Protein AF-A0A7V8WF85-F1 (afdb_monomer)

Structure (mmCIF, N/CA/C/O backbone):
data_AF-A0A7V8WF85-F1
#
_entry.id   AF-A0A7V8WF85-F1
#
loop_
_atom_site.group_PDB
_atom_site.id
_atom_site.type_symbol
_atom_site.label_atom_id
_atom_site.label_alt_id
_atom_site.label_comp_id
_atom_site.label_asym_id
_atom_site.label_entity_id
_atom_site.label_seq_id
_atom_site.pdbx_PDB_ins_code
_atom_site.Cartn_x
_atom_site.Cartn_y
_atom_site.Cartn_z
_atom_site.occupancy
_atom_site.B_iso_or_equiv
_atom_site.auth_seq_id
_atom_site.auth_comp_id
_atom_site.auth_asym_id
_atom_site.auth_atom_id
_atom_site.pdbx_PDB_model_num
ATOM 1 N N . LEU A 1 1 ? -1.877 -4.998 14.022 1.00 93.62 1 LEU A N 1
ATOM 2 C CA . LEU A 1 1 ? -3.095 -4.240 14.390 1.00 93.62 1 LEU A CA 1
ATOM 3 C C . LEU A 1 1 ? -3.853 -4.954 15.500 1.00 93.62 1 LEU A C 1
ATOM 5 O O . LEU A 1 1 ? -3.988 -4.364 16.558 1.00 93.62 1 LEU A O 1
ATOM 9 N N . GLU A 1 2 ? -4.219 -6.228 15.330 1.00 97.44 2 GLU A N 1
ATOM 10 C CA . GLU A 1 2 ? -4.839 -7.025 16.409 1.00 97.44 2 GLU A CA 1
ATOM 11 C C . GLU A 1 2 ? -3.951 -7.126 17.662 1.00 97.44 2 GLU A C 1
ATOM 13 O O . GLU A 1 2 ? -4.403 -6.824 18.757 1.00 97.44 2 GLU A O 1
ATOM 18 N N . GLN A 1 3 ? -2.650 -7.414 17.504 1.00 98.19 3 GLN A N 1
ATOM 19 C CA . GLN A 1 3 ? -1.682 -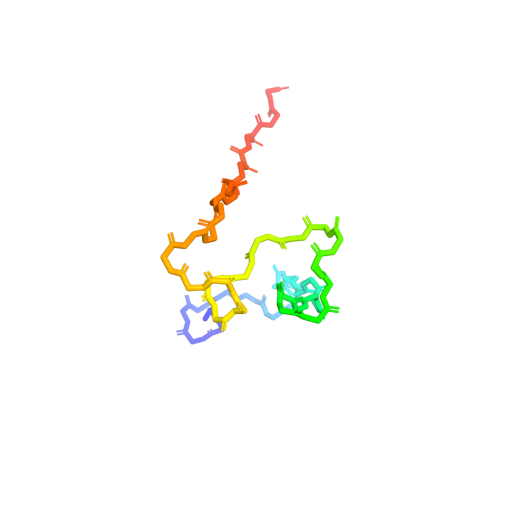7.401 18.620 1.00 98.19 3 GLN A CA 1
ATOM 20 C C . GLN A 1 3 ? -1.519 -6.022 19.283 1.00 98.19 3 GLN A C 1
ATOM 22 O O 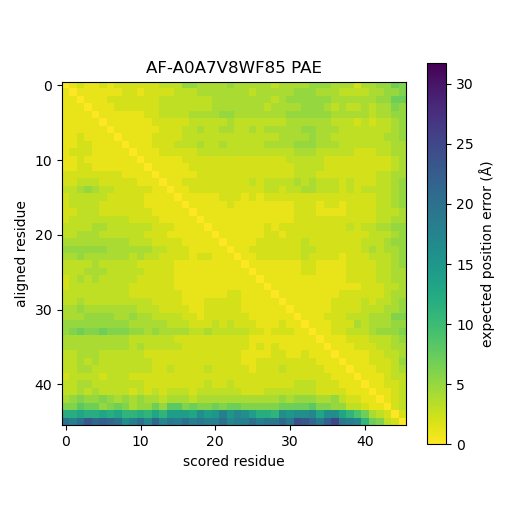. GLN A 1 3 ? -1.055 -5.933 20.411 1.00 98.19 3 GLN A O 1
ATOM 27 N N 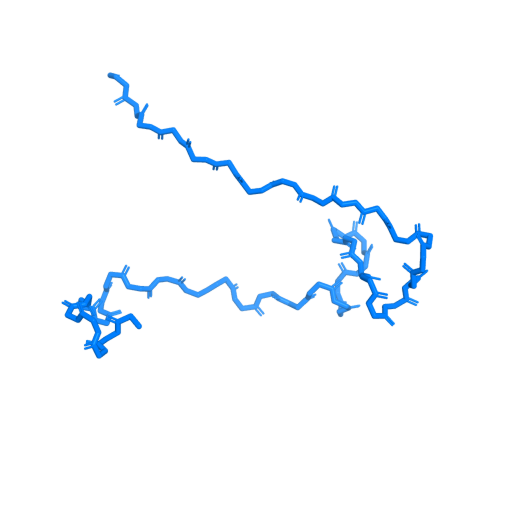. ALA A 1 4 ? -1.900 -4.951 18.584 1.00 98.06 4 ALA A N 1
ATOM 28 C CA . ALA A 1 4 ? -1.918 -3.592 19.117 1.00 98.06 4 ALA 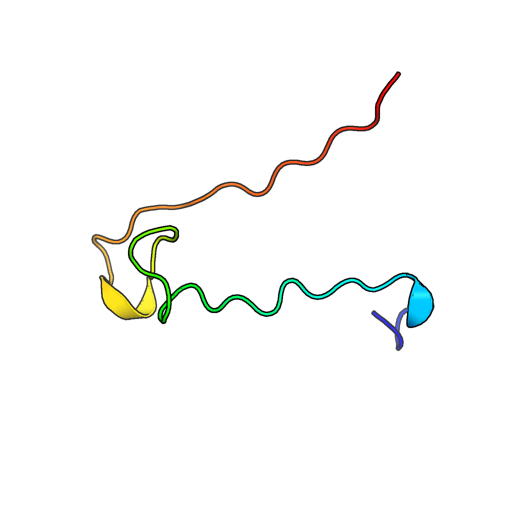A CA 1
ATOM 29 C C . ALA A 1 4 ? -3.296 -3.212 19.703 1.00 98.06 4 ALA A C 1
ATOM 31 O O . ALA A 1 4 ? -3.517 -2.049 20.022 1.00 98.06 4 ALA A O 1
ATOM 32 N N . GLY A 1 5 ? -4.232 -4.165 19.811 1.00 98.44 5 GLY A N 1
ATOM 33 C CA . GLY A 1 5 ? -5.562 -3.976 20.396 1.00 98.44 5 GLY A CA 1
ATOM 34 C C . GLY A 1 5 ? -6.664 -3.536 19.426 1.00 98.44 5 GLY A C 1
ATOM 35 O O . GLY A 1 5 ? -7.792 -3.329 19.862 1.00 98.44 5 GLY A O 1
ATOM 36 N N . VAL A 1 6 ? -6.390 -3.399 18.123 1.00 98.00 6 VAL A N 1
ATOM 37 C CA . VAL A 1 6 ? -7.428 -3.033 17.140 1.00 98.00 6 VAL A CA 1
ATOM 38 C C . VAL A 1 6 ? -8.348 -4.236 16.892 1.00 98.00 6 VAL A C 1
ATOM 40 O O . VAL A 1 6 ? -7.844 -5.279 16.463 1.00 98.00 6 VAL A O 1
ATOM 43 N N . PRO A 1 7 ? -9.676 -4.121 17.100 1.00 98.44 7 PRO A N 1
ATOM 44 C CA . PRO A 1 7 ? -10.603 -5.216 16.840 1.00 98.44 7 PRO A CA 1
ATOM 45 C C . PRO A 1 7 ? -10.547 -5.667 15.382 1.00 98.44 7 PRO A C 1
ATOM 47 O O . PRO A 1 7 ? -10.593 -4.856 14.459 1.00 98.44 7 PRO A O 1
ATOM 50 N N . ARG A 1 8 ? -10.510 -6.981 15.152 1.00 97.81 8 ARG A N 1
ATOM 51 C CA . ARG A 1 8 ? -10.471 -7.541 13.794 1.00 97.81 8 ARG A CA 1
ATOM 52 C C . ARG A 1 8 ? -11.630 -7.066 12.916 1.00 97.81 8 ARG A C 1
ATOM 54 O O . ARG A 1 8 ? -11.437 -6.826 11.730 1.00 97.81 8 ARG A O 1
ATOM 61 N N . SER A 1 9 ? -12.817 -6.901 13.495 1.00 98.06 9 SER A N 1
ATOM 62 C CA . SER A 1 9 ? -14.017 -6.427 12.795 1.00 98.06 9 SER A CA 1
ATOM 63 C C . SER A 1 9 ? -13.900 -5.002 12.245 1.00 98.06 9 SER A C 1
ATOM 65 O O . SER A 1 9 ? -14.653 -4.653 11.342 1.00 98.06 9 SER A O 1
ATOM 67 N N . THR A 1 10 ? -12.963 -4.193 12.751 1.00 97.81 10 THR A N 1
ATOM 68 C CA . THR A 1 10 ? -12.716 -2.818 12.286 1.00 97.81 10 THR A CA 1
ATOM 69 C C . THR A 1 10 ? -11.482 -2.711 11.384 1.00 97.81 10 THR A C 1
ATOM 71 O O . THR A 1 10 ? -11.053 -1.608 11.048 1.00 97.81 10 THR A O 1
ATOM 74 N N . ILE A 1 11 ? -10.865 -3.838 11.016 1.00 97.94 11 ILE A N 1
ATOM 75 C CA . ILE A 1 11 ? -9.741 -3.885 10.078 1.00 97.94 11 ILE A CA 1
ATOM 76 C C . ILE A 1 11 ? -10.289 -4.263 8.705 1.00 97.94 11 ILE A C 1
ATOM 78 O O . ILE A 1 11 ? -10.746 -5.383 8.484 1.00 97.94 11 ILE A O 1
ATOM 82 N N . HIS A 1 12 ? -10.197 -3.332 7.761 1.00 97.62 12 HIS A N 1
ATOM 83 C CA . HIS A 1 12 ? -10.643 -3.538 6.388 1.00 97.62 12 HIS A CA 1
ATOM 84 C C . HIS A 1 12 ? -9.436 -3.734 5.468 1.00 97.62 12 HIS A C 1
ATOM 86 O O . HIS A 1 12 ? -8.485 -2.953 5.496 1.00 97.62 12 HIS A O 1
ATOM 92 N N . VAL A 1 13 ? -9.473 -4.781 4.643 1.00 97.44 13 VAL A N 1
ATOM 93 C CA . VAL A 1 13 ? -8.405 -5.125 3.696 1.00 97.44 13 VAL A CA 1
ATOM 94 C C . VAL A 1 13 ? -8.933 -4.934 2.278 1.00 97.44 13 VAL A C 1
ATOM 96 O O . VAL A 1 13 ? -9.955 -5.509 1.925 1.00 97.44 13 VAL A O 1
ATOM 99 N N . SER A 1 14 ? -8.235 -4.144 1.456 1.00 96.19 14 SER A N 1
ATOM 100 C CA . SER A 1 14 ? -8.659 -3.857 0.074 1.00 96.19 14 SER A CA 1
ATOM 101 C C . SER A 1 14 ? -8.622 -5.085 -0.847 1.00 96.19 14 SER A C 1
ATOM 103 O O . SER A 1 14 ? -9.392 -5.149 -1.798 1.00 96.19 14 SER A O 1
ATOM 105 N N . GLY A 1 15 ? -7.714 -6.035 -0.607 1.00 96.00 15 GLY A N 1
ATOM 106 C CA . GLY A 1 15 ? -7.531 -7.220 -1.455 1.00 96.00 15 GLY A CA 1
ATOM 107 C C . GLY A 1 15 ? -6.823 -6.961 -2.794 1.00 96.00 15 GLY A C 1
ATOM 108 O O . GLY A 1 15 ? -6.534 -7.911 -3.515 1.00 96.00 15 GLY A O 1
ATOM 109 N N . LEU A 1 16 ? -6.496 -5.707 -3.127 1.00 97.12 16 LEU A N 1
ATOM 110 C CA . LEU A 1 16 ? -5.830 -5.349 -4.381 1.00 97.12 16 LEU A CA 1
ATOM 111 C C . LEU A 1 16 ? -4.301 -5.435 -4.275 1.00 97.12 16 LEU A C 1
ATOM 113 O O . LEU A 1 16 ? -3.687 -4.980 -3.310 1.00 97.12 16 LEU A O 1
ATOM 117 N N . CYS A 1 17 ? -3.676 -5.985 -5.317 1.00 97.62 17 CYS A N 1
ATOM 118 C CA . CYS A 1 17 ? -2.225 -6.012 -5.489 1.00 97.62 17 CYS A CA 1
ATOM 119 C C . CYS A 1 17 ? -1.797 -4.936 -6.491 1.00 97.62 17 CYS A C 1
ATOM 121 O O . CYS A 1 17 ? -2.243 -4.959 -7.640 1.00 97.62 17 CYS A O 1
ATOM 123 N N . THR A 1 18 ? -0.873 -4.055 -6.095 1.00 98.00 18 THR A N 1
ATOM 124 C CA . THR A 1 18 ? -0.374 -2.957 -6.944 1.00 98.00 18 THR A CA 1
ATOM 125 C C . THR A 1 18 ? 0.408 -3.431 -8.169 1.00 98.00 18 THR A C 1
ATOM 127 O O . THR A 1 18 ? 0.546 -2.691 -9.133 1.00 98.00 18 THR A O 1
ATOM 130 N N . ARG A 1 19 ? 0.938 -4.662 -8.163 1.00 97.88 19 ARG A N 1
ATOM 131 C CA . ARG A 1 19 ? 1.602 -5.250 -9.339 1.00 97.88 19 ARG A CA 1
ATOM 132 C C . ARG A 1 19 ? 0.618 -5.879 -10.319 1.00 97.88 19 ARG A C 1
ATOM 134 O O . ARG A 1 19 ? 0.837 -5.778 -11.516 1.00 97.88 19 ARG A O 1
ATOM 141 N N . THR A 1 20 ? -0.405 -6.562 -9.810 1.00 98.12 20 THR A N 1
ATOM 142 C CA . THR A 1 20 ? -1.350 -7.331 -10.636 1.00 98.12 20 THR A CA 1
ATOM 143 C C . THR A 1 20 ? -2.360 -6.431 -11.354 1.00 98.12 20 THR A C 1
ATOM 145 O O . THR A 1 20 ? -2.906 -6.849 -12.364 1.00 98.12 20 THR A O 1
ATOM 148 N N . HIS A 1 21 ? -2.560 -5.198 -10.874 1.00 97.44 21 HIS A N 1
ATOM 149 C CA . HIS A 1 21 ? -3.483 -4.211 -11.453 1.00 97.44 21 HIS A CA 1
ATOM 150 C C . HIS A 1 21 ? -2.718 -2.948 -11.911 1.00 97.44 21 HIS A C 1
ATOM 152 O O . HIS A 1 21 ? -2.810 -1.896 -11.267 1.00 97.44 21 HIS A O 1
ATOM 158 N N . PRO A 1 22 ? -1.871 -3.054 -12.955 1.00 96.00 22 PRO A N 1
ATOM 159 C CA . PRO A 1 22 ? -0.997 -1.965 -13.407 1.00 96.00 22 PRO A CA 1
ATOM 160 C C . PRO A 1 22 ? -1.744 -0.822 -14.113 1.00 96.00 22 PRO A C 1
ATOM 162 O O . PRO A 1 22 ? -1.185 0.255 -14.293 1.00 96.00 22 PRO A O 1
ATOM 165 N N . ASP A 1 23 ? -2.992 -1.052 -14.508 1.00 96.44 23 ASP A N 1
ATOM 166 C CA . ASP A 1 23 ? -3.910 -0.068 -15.081 1.00 96.44 23 ASP A CA 1
ATOM 167 C C . ASP A 1 23 ? -4.420 0.946 -14.043 1.00 96.44 23 ASP A C 1
ATOM 169 O O . ASP A 1 23 ? -4.811 2.054 -14.403 1.00 96.44 23 ASP A O 1
ATOM 173 N N . ILE A 1 24 ? -4.372 0.590 -12.754 1.00 96.69 24 ILE A N 1
ATOM 174 C CA . ILE A 1 24 ? -4.882 1.414 -11.647 1.00 96.69 24 ILE A CA 1
ATOM 175 C C . ILE A 1 24 ? -3.749 1.900 -10.730 1.00 96.69 24 ILE A C 1
ATOM 177 O O . ILE A 1 24 ? -3.831 3.000 -10.179 1.00 96.69 24 ILE A O 1
ATOM 181 N N . PHE A 1 25 ? -2.690 1.101 -10.540 1.00 98.12 25 PHE A N 1
ATOM 182 C CA . PHE A 1 25 ? -1.651 1.377 -9.541 1.00 98.12 25 PHE A CA 1
ATOM 183 C C . PHE A 1 25 ? -0.233 1.458 -10.110 1.00 98.12 25 PHE A C 1
ATOM 185 O O . PHE A 1 25 ? 0.157 0.724 -11.015 1.00 98.12 25 PHE A O 1
ATOM 192 N N . HIS A 1 26 ? 0.606 2.268 -9.456 1.00 98.25 26 HIS A N 1
ATOM 193 C CA . HIS A 1 26 ? 2.049 2.249 -9.683 1.00 98.25 26 HIS A CA 1
ATOM 194 C C . HIS A 1 26 ? 2.749 1.124 -8.897 1.00 98.25 2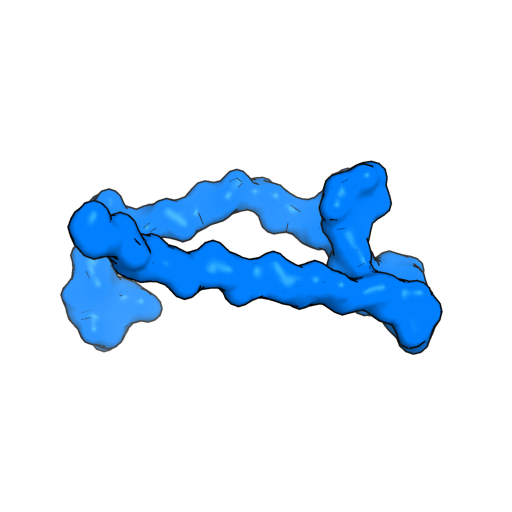6 HIS A C 1
ATOM 196 O O . HIS A 1 26 ? 2.695 1.033 -7.669 1.00 98.25 26 HIS A O 1
ATOM 20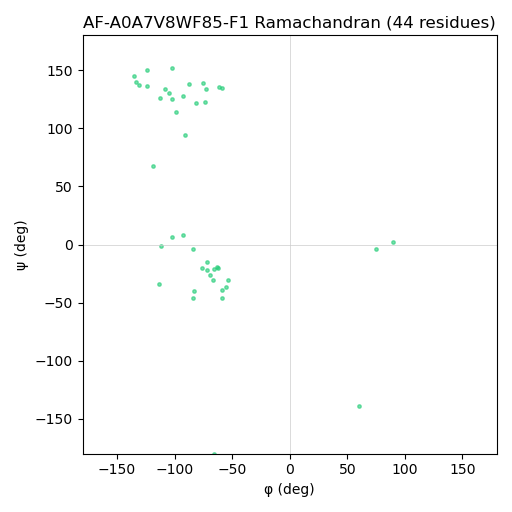2 N N . SER A 1 27 ? 3.429 0.257 -9.647 1.00 98.44 27 SER A N 1
ATOM 203 C CA . SER A 1 27 ? 4.320 -0.840 -9.250 1.00 98.44 27 SER A CA 1
ATOM 204 C C . SER A 1 27 ? 5.817 -0.552 -9.108 1.00 98.44 27 SER A C 1
ATOM 206 O O . SER A 1 27 ? 6.493 -0.761 -10.106 1.00 98.44 27 SER A O 1
ATOM 208 N N . TYR A 1 28 ? 6.410 -0.229 -7.942 1.00 98.31 28 TYR A N 1
ATOM 209 C CA . TYR A 1 28 ? 7.896 -0.177 -7.867 1.00 98.31 28 TYR A CA 1
ATOM 210 C C . TYR A 1 28 ? 8.541 -1.516 -8.241 1.00 98.31 28 TYR A C 1
ATOM 212 O O . TYR A 1 28 ? 9.534 -1.555 -8.953 1.00 98.31 28 TYR A O 1
ATOM 220 N N . ARG A 1 29 ? 7.956 -2.651 -7.834 1.00 98.06 29 ARG A N 1
ATOM 221 C CA . ARG A 1 29 ? 8.510 -3.948 -8.249 1.00 98.06 29 ARG A CA 1
ATOM 222 C C . ARG A 1 29 ? 8.330 -4.222 -9.749 1.00 98.06 29 ARG A C 1
ATOM 224 O O . ARG A 1 29 ? 9.082 -5.016 -10.291 1.00 98.06 29 ARG A O 1
ATOM 231 N N . ALA A 1 30 ? 7.324 -3.631 -10.390 1.00 97.44 30 ALA A N 1
ATOM 232 C CA . ALA A 1 30 ? 7.077 -3.838 -11.816 1.00 97.44 30 ALA A CA 1
ATOM 233 C C . ALA A 1 30 ? 7.931 -2.915 -12.698 1.00 97.44 30 ALA A C 1
ATOM 235 O O . ALA A 1 30 ? 8.522 -3.381 -13.661 1.00 97.44 30 ALA A O 1
ATOM 236 N N 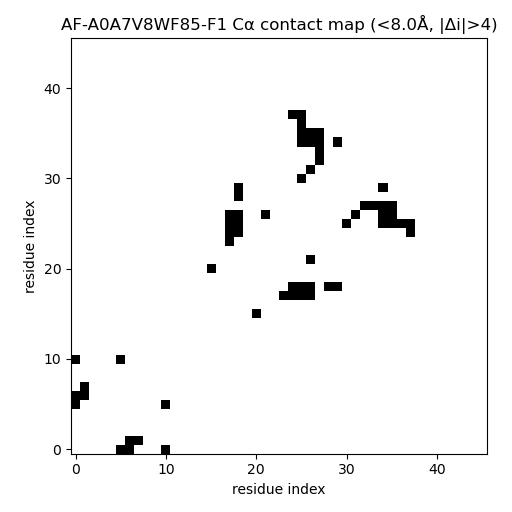. ALA A 1 31 ? 7.992 -1.625 -12.356 1.00 97.31 31 ALA A N 1
ATOM 237 C CA . ALA A 1 31 ? 8.590 -0.568 -13.174 1.00 97.31 31 ALA A CA 1
ATOM 238 C C . ALA A 1 31 ? 9.884 0.020 -12.581 1.00 97.31 31 ALA A C 1
ATOM 240 O O . ALA A 1 31 ? 10.500 0.894 -13.178 1.00 97.31 31 ALA A O 1
ATOM 241 N N . GLY A 1 32 ? 10.319 -0.447 -11.408 1.00 97.56 32 GLY A N 1
ATOM 242 C CA . GLY A 1 32 ? 11.595 -0.060 -10.814 1.00 97.56 32 GLY A CA 1
ATOM 243 C C . GLY A 1 32 ? 11.701 1.447 -10.541 1.00 97.56 32 GLY A C 1
ATOM 244 O O . GLY A 1 32 ? 10.735 2.053 -10.059 1.00 97.56 32 GLY A O 1
ATOM 245 N N . PRO A 1 33 ? 12.871 2.058 -10.810 1.00 97.94 33 PRO A N 1
ATOM 246 C CA . PRO A 1 33 ? 13.101 3.492 -10.628 1.00 97.94 33 PRO A CA 1
ATOM 247 C C . PRO A 1 33 ? 12.076 4.392 -11.330 1.00 97.94 33 PRO A C 1
ATOM 249 O O . PRO A 1 33 ? 11.748 5.443 -10.787 1.00 97.94 33 PRO A O 1
ATOM 252 N N . ASP A 1 34 ? 11.514 3.945 -12.455 1.00 96.75 34 ASP A N 1
ATOM 253 C CA . ASP A 1 34 ? 10.577 4.724 -13.273 1.00 96.75 34 ASP A CA 1
ATOM 254 C C . ASP A 1 34 ? 9.123 4.646 -12.780 1.00 96.75 34 ASP A C 1
ATOM 256 O O . ASP A 1 34 ? 8.232 5.306 -13.317 1.00 96.75 34 ASP A O 1
ATOM 260 N N . ALA A 1 35 ? 8.838 3.842 -11.750 1.00 98.00 35 ALA A N 1
ATOM 261 C CA . ALA A 1 35 ? 7.496 3.773 -11.190 1.00 98.00 35 ALA A CA 1
ATOM 262 C C . ALA A 1 35 ? 7.067 5.138 -10.625 1.00 98.00 35 ALA A C 1
ATOM 264 O O . ALA A 1 35 ? 7.802 5.753 -9.849 1.00 98.00 35 ALA A O 1
ATOM 265 N N . GLY A 1 36 ? 5.830 5.556 -10.902 1.00 96.75 36 GLY A N 1
ATOM 266 C CA . GLY A 1 36 ? 5.196 6.676 -10.202 1.00 96.75 36 GLY A CA 1
ATOM 267 C C . GLY A 1 36 ? 4.945 6.384 -8.714 1.00 96.75 36 GLY A C 1
ATOM 268 O O . GLY A 1 36 ? 5.262 5.306 -8.192 1.00 96.75 36 GLY A O 1
ATOM 269 N N . ARG A 1 37 ? 4.369 7.347 -7.989 1.00 97.75 37 ARG A N 1
ATOM 270 C CA . ARG A 1 37 ? 3.990 7.193 -6.573 1.00 97.75 37 ARG A CA 1
ATOM 271 C C . ARG A 1 37 ? 2.557 7.649 -6.363 1.00 97.75 37 ARG A C 1
ATOM 273 O O . ARG A 1 37 ? 2.138 8.668 -6.893 1.00 97.75 37 ARG A O 1
ATOM 280 N N . MET A 1 38 ? 1.824 6.874 -5.577 1.00 97.44 38 MET A N 1
ATOM 281 C CA . MET A 1 38 ? 0.452 7.182 -5.190 1.00 97.44 38 MET A CA 1
ATOM 282 C C . MET A 1 38 ? 0.438 7.729 -3.768 1.00 97.44 38 MET A C 1
ATOM 284 O O . MET A 1 38 ? 1.289 7.361 -2.957 1.00 97.44 38 MET A O 1
ATOM 288 N N . ALA A 1 39 ? -0.545 8.568 -3.461 1.00 97.62 39 ALA A N 1
ATOM 289 C CA . ALA A 1 39 ? -0.789 9.059 -2.112 1.00 97.62 39 ALA A CA 1
ATOM 290 C C . ALA A 1 39 ? -2.057 8.413 -1.540 1.00 97.62 39 ALA A C 1
ATOM 292 O O . ALA A 1 39 ? -3.088 8.367 -2.208 1.00 97.62 39 ALA A O 1
ATOM 293 N N . ALA A 1 40 ? -1.988 7.941 -0.294 1.00 96.44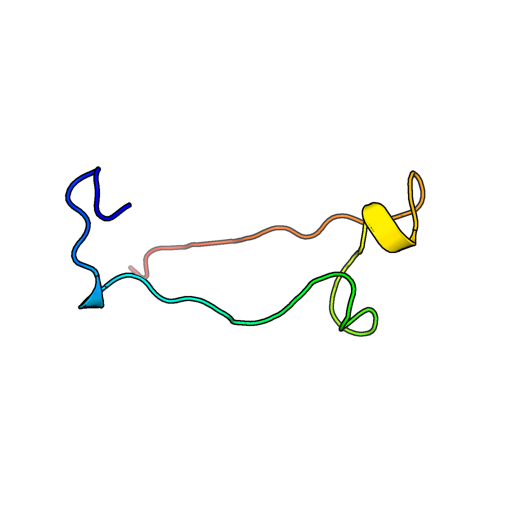 40 ALA A N 1
ATOM 294 C CA . ALA A 1 40 ? -3.167 7.575 0.484 1.00 96.44 40 ALA A CA 1
ATOM 295 C C . ALA A 1 40 ? -3.602 8.794 1.309 1.00 96.44 40 ALA A C 1
ATOM 297 O O . ALA A 1 40 ? -2.784 9.383 2.014 1.00 96.44 40 ALA A O 1
ATOM 298 N N . VAL A 1 41 ? -4.874 9.184 1.209 1.00 96.81 41 VAL A N 1
ATOM 299 C CA . VAL A 1 41 ? -5.401 10.408 1.831 1.00 96.81 41 VAL A CA 1
ATOM 300 C C . VAL A 1 41 ? -6.570 10.055 2.741 1.00 96.81 41 VAL A C 1
ATOM 302 O O . VAL A 1 41 ? -7.439 9.271 2.368 1.00 96.81 41 VAL A O 1
ATOM 305 N N . ILE A 1 42 ? -6.607 10.658 3.928 1.00 96.12 42 ILE A N 1
ATOM 306 C CA . ILE A 1 42 ? -7.720 10.554 4.871 1.00 96.12 42 ILE A CA 1
ATOM 307 C C . ILE A 1 42 ? -8.070 11.944 5.401 1.00 96.12 42 ILE A C 1
ATOM 309 O O . ILE A 1 42 ? -7.187 12.754 5.682 1.00 96.12 42 ILE A O 1
ATOM 313 N N . ARG A 1 43 ? -9.368 12.219 5.541 1.00 96.19 43 ARG A N 1
ATOM 314 C CA . ARG A 1 43 ? -9.883 13.407 6.226 1.00 96.19 43 ARG A CA 1
ATOM 315 C C . ARG A 1 43 ? -11.028 13.004 7.143 1.00 96.19 43 ARG A C 1
ATOM 317 O O . ARG A 1 43 ? -11.819 12.136 6.783 1.00 96.19 43 ARG A O 1
ATOM 324 N N . ALA A 1 44 ? -11.155 13.669 8.284 1.00 93.62 44 ALA A N 1
ATOM 325 C CA . ALA A 1 44 ? -12.412 13.655 9.018 1.00 93.62 44 ALA A CA 1
ATOM 326 C C . ALA A 1 44 ? -13.405 14.576 8.295 1.00 93.62 44 ALA A C 1
ATOM 328 O O . ALA A 1 44 ? -13.027 15.647 7.810 1.00 93.62 44 ALA A O 1
ATOM 329 N N . ASN A 1 45 ? -14.664 14.158 8.194 1.00 83.44 45 ASN A N 1
ATOM 330 C C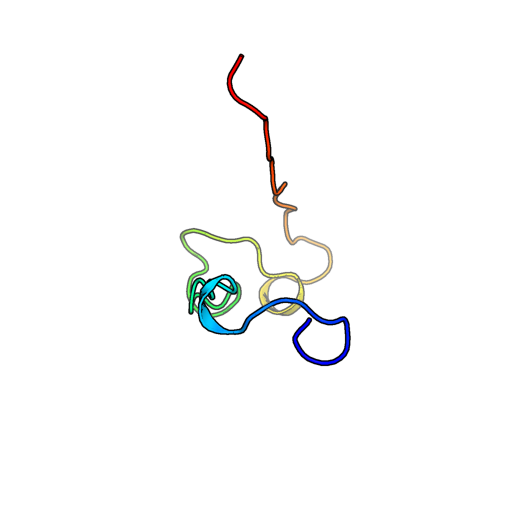A . ASN A 1 45 ? -15.725 15.093 7.840 1.00 83.44 45 ASN A CA 1
ATOM 331 C C . ASN A 1 45 ? -15.981 15.997 9.053 1.00 83.44 45 ASN A C 1
ATOM 333 O O . ASN A 1 45 ? -16.022 15.491 10.173 1.00 83.44 45 ASN A O 1
ATOM 337 N N . ARG A 1 46 ? -16.089 17.310 8.830 1.00 67.31 46 ARG A N 1
ATOM 338 C CA . ARG A 1 46 ? -16.648 18.230 9.829 1.00 67.31 46 ARG A CA 1
ATOM 339 C C . ARG A 1 46 ? -18.162 18.134 9.812 1.00 67.31 46 ARG A C 1
ATOM 341 O O . ARG A 1 46 ? -18.698 17.950 8.695 1.00 67.31 46 ARG A O 1
#

Secondary structure (DSSP, 8-state):
-GGGT--GGG-------TTT-TTTS--HHHHGGG------------

Solvent-accessible surface area (backbone atoms only — not comparable to full-atom values): 3314 Å² total; per-residue (Å²): 96,59,93,76,68,44,59,70,92,79,63,84,77,88,87,76,51,44,67,87,39,62,92,82,32,61,21,52,92,74,50,44,91,77,32,64,85,86,84,90,85,87,79,84,84,130

Mean predicted aligned error: 3.04 Å

pLDDT: mean 96.35, std 4.89, range [67.31, 98.44]

Sequence (46 aa):
LEQAGVPRSTIHVSGLCTRTHPDIFHSYRAAGPDAGRMAAVIRANR

Foldseek 3Di:
DVVVVDDPVPDDDPPDDQQVCVVVHFDCPNQPPPTDDDDDDDDDDD

Radius of gyration: 14.91 Å; Cα contacts (8 Å, |Δi|>4): 31; chains: 1; bounding box: 30×26×36 Å